Protein AF-A0A843CG45-F1 (afdb_monomer_lite)

Radius of gyration: 12.93 Å; chains: 1; bounding box: 30×17×35 Å

Structure (mmCIF, N/CA/C/O backbone):
data_AF-A0A843CG45-F1
#
_entry.id   AF-A0A843CG45-F1
#
loop_
_atom_site.group_PDB
_atom_site.id
_atom_site.type_symbol
_atom_site.label_atom_id
_atom_site.label_alt_id
_atom_site.label_comp_id
_atom_site.label_asym_id
_atom_site.label_entity_id
_atom_site.label_seq_id
_atom_site.pdbx_PDB_ins_code
_atom_site.Cartn_x
_atom_site.Cartn_y
_atom_site.Cartn_z
_atom_site.occupancy
_atom_site.B_iso_or_equiv
_atom_site.auth_seq_id
_atom_site.auth_comp_id
_atom_site.auth_asym_id
_atom_site.auth_atom_id
_atom_site.pdbx_PDB_model_num
ATOM 1 N N . MET A 1 1 ? -8.508 10.160 18.981 1.00 60.84 1 MET A N 1
ATOM 2 C CA . MET A 1 1 ? -8.771 9.506 17.679 1.00 60.84 1 MET A CA 1
ATOM 3 C C . MET A 1 1 ? -9.163 8.053 17.948 1.00 60.84 1 MET A C 1
ATOM 5 O O . MET A 1 1 ? -8.470 7.410 18.726 1.00 60.84 1 MET A O 1
ATOM 9 N N . ASP A 1 2 ? -10.297 7.560 17.433 1.00 83.25 2 ASP A N 1
ATOM 10 C CA . ASP A 1 2 ? -10.777 6.183 17.699 1.00 83.25 2 ASP A CA 1
ATOM 11 C C . ASP A 1 2 ? -9.787 5.166 17.092 1.00 83.25 2 ASP A C 1
ATOM 13 O O . ASP A 1 2 ? -9.366 5.319 15.943 1.00 83.25 2 ASP A O 1
ATOM 17 N N . LYS A 1 3 ? -9.405 4.125 17.850 1.00 76.62 3 LYS A N 1
ATOM 18 C CA . LYS A 1 3 ? -8.490 3.059 17.390 1.00 76.62 3 LYS A CA 1
ATOM 19 C C . LYS A 1 3 ? -8.964 2.408 16.082 1.00 76.62 3 LYS A C 1
ATOM 21 O O . LYS A 1 3 ? -8.136 1.989 15.281 1.00 76.62 3 LYS A O 1
ATOM 26 N N . ARG A 1 4 ? -10.277 2.382 15.821 1.00 80.81 4 ARG A N 1
ATOM 27 C CA . ARG A 1 4 ? -10.851 1.890 14.557 1.00 80.81 4 ARG A CA 1
ATOM 28 C C . ARG A 1 4 ? -10.546 2.794 13.367 1.00 80.81 4 ARG A C 1
ATOM 30 O O . ARG A 1 4 ? -10.331 2.288 12.272 1.00 80.81 4 ARG A O 1
ATOM 37 N N . ILE A 1 5 ? -10.501 4.110 13.578 1.00 88.00 5 ILE A N 1
ATOM 38 C CA . ILE A 1 5 ? -10.142 5.077 12.530 1.00 88.00 5 ILE A CA 1
ATOM 39 C C . ILE A 1 5 ? -8.673 4.883 12.151 1.00 88.00 5 ILE A C 1
ATOM 41 O O . ILE A 1 5 ? -8.349 4.820 10.971 1.00 88.00 5 ILE A O 1
ATOM 45 N N . ILE A 1 6 ? -7.804 4.703 13.151 1.00 89.19 6 ILE A N 1
ATOM 46 C CA . ILE A 1 6 ? -6.375 4.432 12.945 1.00 89.19 6 ILE A CA 1
ATOM 47 C C . ILE A 1 6 ? -6.182 3.099 12.208 1.00 89.19 6 ILE A C 1
ATOM 49 O O . ILE A 1 6 ? -5.481 3.057 11.202 1.00 89.19 6 ILE A O 1
ATOM 53 N N . GLY A 1 7 ? -6.857 2.030 12.644 1.00 89.50 7 GLY A N 1
ATOM 54 C CA . GLY A 1 7 ? -6.788 0.724 11.982 1.00 89.50 7 GLY A CA 1
ATOM 55 C C . GLY A 1 7 ? -7.255 0.761 10.522 1.00 89.50 7 GLY A C 1
ATOM 56 O O . GLY A 1 7 ? -6.590 0.201 9.652 1.00 89.50 7 GLY A O 1
ATOM 57 N N . ASN A 1 8 ? -8.350 1.471 10.228 1.00 91.75 8 ASN A N 1
ATOM 58 C CA . ASN A 1 8 ? -8.815 1.664 8.852 1.00 91.75 8 ASN A CA 1
ATOM 59 C C . ASN A 1 8 ? -7.830 2.488 8.015 1.00 91.75 8 ASN A C 1
ATOM 61 O O . ASN A 1 8 ? -7.601 2.145 6.859 1.00 91.75 8 ASN A O 1
ATOM 65 N N . LEU A 1 9 ? -7.235 3.542 8.579 1.00 93.44 9 LEU A N 1
ATOM 66 C CA . LEU A 1 9 ? -6.241 4.349 7.873 1.00 93.44 9 LEU A CA 1
ATOM 67 C C . LEU A 1 9 ? -5.010 3.511 7.505 1.00 93.44 9 LEU A C 1
ATOM 69 O O . LEU A 1 9 ? -4.563 3.559 6.363 1.00 93.44 9 LEU A O 1
ATOM 73 N N . LEU A 1 10 ? -4.509 2.695 8.439 1.00 93.06 10 LEU A N 1
ATOM 74 C CA . LEU A 1 10 ? -3.398 1.776 8.179 1.00 93.06 10 LEU A CA 1
ATOM 75 C C . LEU A 1 10 ? -3.743 0.757 7.089 1.00 93.06 10 LEU A C 1
ATOM 77 O O . LEU A 1 10 ? -2.919 0.506 6.216 1.00 93.06 10 LEU A O 1
ATOM 81 N N . LEU A 1 11 ? -4.961 0.207 7.093 1.00 92.50 11 LEU A N 1
ATOM 82 C CA . LEU A 1 11 ? -5.409 -0.704 6.036 1.00 92.50 11 LEU A CA 1
ATOM 83 C C . LEU A 1 11 ? -5.433 -0.020 4.665 1.00 92.50 11 LEU A C 1
ATOM 85 O O . LEU A 1 11 ? -4.916 -0.582 3.705 1.00 92.50 11 LEU A O 1
ATOM 89 N N . ILE A 1 12 ? -5.992 1.190 4.573 1.00 95.06 12 ILE A N 1
ATOM 90 C CA . ILE A 1 12 ? -6.053 1.950 3.315 1.00 95.06 12 ILE A CA 1
ATOM 91 C C . ILE A 1 12 ? -4.640 2.251 2.805 1.00 95.06 12 ILE A C 1
ATOM 93 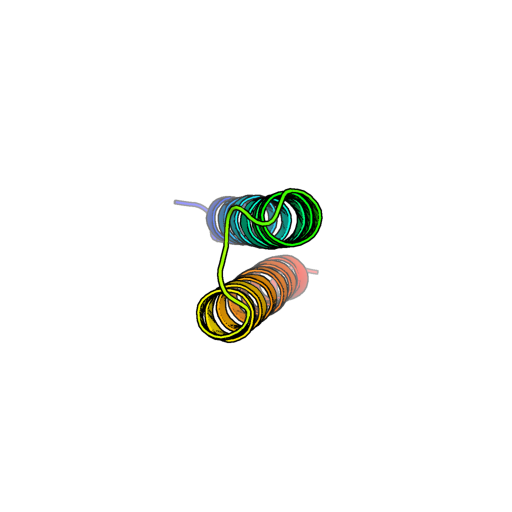O O . ILE A 1 12 ? -4.360 2.034 1.628 1.00 95.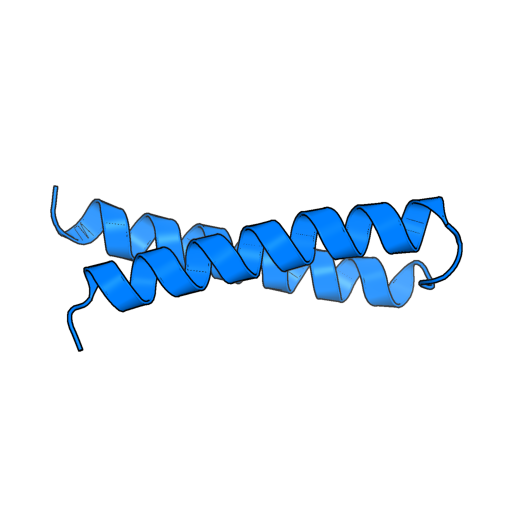06 12 ILE A O 1
ATOM 97 N N . LEU A 1 13 ? -3.737 2.690 3.687 1.00 94.31 13 LEU A N 1
ATOM 98 C CA . LEU A 1 13 ? -2.344 2.960 3.329 1.00 9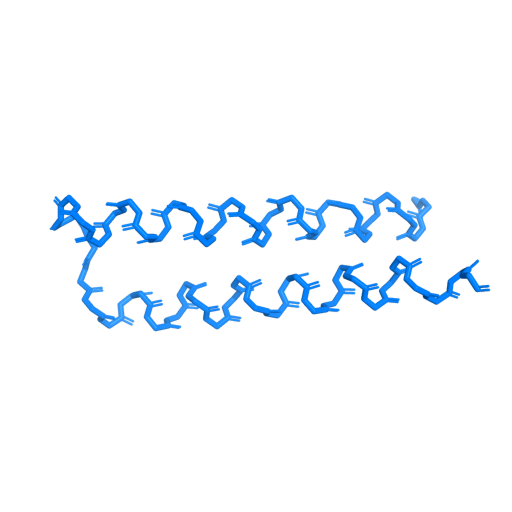4.31 13 LEU A CA 1
ATOM 99 C C . LEU A 1 13 ? -1.612 1.691 2.882 1.00 94.31 13 LEU A C 1
ATOM 101 O O . LEU A 1 13 ? -0.915 1.719 1.874 1.00 94.31 13 LEU A O 1
ATOM 105 N N . GLY A 1 14 ? -1.788 0.574 3.591 1.00 93.38 14 GLY A N 1
ATOM 106 C CA . GLY A 1 14 ? -1.165 -0.700 3.238 1.00 93.38 14 GLY A CA 1
ATOM 107 C C . GLY A 1 14 ? -1.647 -1.242 1.890 1.00 93.38 14 GLY A C 1
ATOM 108 O O . GLY A 1 14 ? -0.833 -1.664 1.074 1.00 93.38 14 GLY A O 1
ATOM 109 N N . ILE A 1 15 ? -2.953 -1.161 1.613 1.00 93.50 15 ILE A N 1
ATOM 110 C CA . ILE A 1 15 ? -3.527 -1.541 0.312 1.00 93.50 15 ILE A CA 1
ATOM 111 C C . ILE A 1 15 ? -3.020 -0.606 -0.792 1.00 93.50 15 ILE A C 1
ATOM 113 O O . ILE A 1 15 ? -2.629 -1.078 -1.857 1.00 93.50 15 ILE A O 1
ATOM 117 N N . GLY A 1 16 ? -2.980 0.704 -0.537 1.00 94.62 16 GLY A N 1
ATOM 118 C CA . GLY A 1 16 ? -2.460 1.688 -1.487 1.00 94.62 16 GLY A CA 1
ATOM 119 C C . GLY A 1 16 ? -0.990 1.448 -1.834 1.00 94.62 16 GLY A C 1
ATOM 120 O O . GLY A 1 16 ? -0.635 1.450 -3.008 1.00 94.62 16 GLY A O 1
ATOM 121 N N . LEU A 1 17 ? -0.153 1.164 -0.831 1.00 92.62 17 LEU A N 1
ATOM 122 C CA . LEU A 1 17 ? 1.255 0.798 -1.017 1.00 92.62 17 LEU A CA 1
ATOM 123 C C . LEU A 1 17 ? 1.405 -0.495 -1.820 1.00 92.62 17 LEU A C 1
ATOM 125 O O . LEU A 1 17 ? 2.261 -0.568 -2.696 1.00 92.62 17 LEU A O 1
ATOM 129 N N . PHE A 1 18 ? 0.563 -1.496 -1.558 1.00 92.12 18 PHE A N 1
ATOM 130 C CA . PHE A 1 18 ? 0.600 -2.762 -2.283 1.00 92.12 18 PHE A CA 1
ATOM 131 C C . PHE A 1 18 ? 0.245 -2.585 -3.764 1.00 92.12 18 PHE A C 1
ATOM 133 O O . PHE A 1 18 ? 1.007 -2.995 -4.637 1.00 92.12 18 PHE A O 1
ATOM 140 N N . VAL A 1 19 ? -0.886 -1.933 -4.053 1.00 94.62 19 VAL A N 1
ATOM 141 C CA . VAL A 1 19 ? -1.341 -1.700 -5.431 1.00 94.62 19 VAL A CA 1
ATOM 142 C C . VAL A 1 19 ? -0.380 -0.764 -6.163 1.00 94.62 19 VAL A C 1
ATOM 144 O O . VAL A 1 19 ? 0.028 -1.066 -7.279 1.00 94.62 19 VAL A O 1
ATOM 147 N N . GLY A 1 20 ? 0.037 0.335 -5.531 1.00 93.25 20 GLY A N 1
ATOM 148 C CA . GLY A 1 20 ? 0.987 1.282 -6.115 1.00 93.25 20 GLY A CA 1
ATOM 149 C C . GLY A 1 20 ? 2.358 0.657 -6.381 1.00 93.25 20 GLY A C 1
ATOM 150 O O . GLY A 1 20 ? 2.918 0.857 -7.455 1.00 93.25 20 GLY A O 1
ATOM 151 N N . GLY A 1 21 ? 2.868 -0.154 -5.449 1.00 90.81 21 GLY A N 1
ATOM 152 C CA . GLY A 1 21 ? 4.119 -0.894 -5.623 1.00 90.81 21 GLY A CA 1
ATOM 153 C C . GLY A 1 21 ? 4.044 -1.918 -6.756 1.00 90.81 21 GLY A C 1
ATOM 154 O O . GLY A 1 21 ? 4.971 -2.011 -7.556 1.00 90.81 21 GLY A O 1
ATOM 155 N N . ALA A 1 22 ? 2.925 -2.640 -6.872 1.00 90.62 22 ALA A N 1
ATOM 156 C CA . ALA A 1 22 ? 2.700 -3.586 -7.962 1.00 90.62 22 ALA A CA 1
ATOM 157 C C . ALA A 1 22 ? 2.617 -2.885 -9.326 1.00 90.62 22 ALA A C 1
ATOM 159 O O . ALA A 1 22 ? 3.256 -3.325 -10.278 1.00 90.62 22 ALA A O 1
ATOM 160 N N . VAL A 1 23 ? 1.878 -1.774 -9.419 1.00 93.31 23 VAL A N 1
ATOM 161 C CA . VAL A 1 23 ? 1.785 -0.984 -10.657 1.00 93.31 23 VAL A CA 1
ATOM 162 C C . VAL A 1 23 ? 3.156 -0.444 -11.048 1.00 93.31 23 VAL A C 1
ATOM 164 O O . VAL A 1 23 ? 3.576 -0.660 -12.178 1.00 93.31 23 VAL A O 1
ATOM 167 N N . GLY A 1 24 ? 3.883 0.183 -10.119 1.00 90.88 24 GLY A N 1
ATOM 168 C CA . GLY A 1 24 ? 5.198 0.751 -10.415 1.00 90.88 24 GLY A CA 1
ATOM 169 C C . GLY A 1 24 ? 6.255 -0.297 -10.787 1.00 90.88 24 GLY A C 1
ATOM 170 O O . GLY A 1 24 ? 7.162 0.013 -11.558 1.00 90.88 24 GLY A O 1
ATOM 171 N N . TYR A 1 25 ? 6.122 -1.542 -10.308 1.00 88.81 25 TYR A N 1
ATOM 172 C CA . TYR A 1 25 ? 6.931 -2.665 -10.791 1.00 88.81 25 TYR A CA 1
ATOM 173 C C . TYR A 1 25 ? 6.594 -3.034 -12.237 1.00 88.81 25 TYR A C 1
ATOM 175 O O . TYR A 1 25 ? 7.488 -3.136 -13.071 1.00 88.81 25 TYR A O 1
ATOM 183 N N . VAL A 1 26 ? 5.302 -3.208 -12.540 1.00 92.56 26 VAL A N 1
ATOM 184 C CA . VAL A 1 26 ? 4.827 -3.601 -13.876 1.00 92.56 26 VAL A CA 1
ATOM 185 C C . VAL A 1 26 ? 5.148 -2.536 -14.926 1.00 92.56 26 VAL A C 1
ATOM 187 O O . VAL A 1 26 ? 5.418 -2.875 -16.072 1.00 92.56 26 VAL A O 1
ATOM 190 N N . THR A 1 27 ? 5.152 -1.256 -14.552 1.00 93.81 27 THR A N 1
ATOM 191 C CA . THR A 1 27 ? 5.519 -0.150 -15.448 1.00 93.81 27 THR A CA 1
ATOM 192 C C . THR A 1 27 ? 7.026 0.119 -15.509 1.00 93.81 27 THR A C 1
ATOM 194 O O . THR A 1 27 ? 7.416 1.143 -16.063 1.00 93.81 27 THR A O 1
ATOM 197 N N . GLU A 1 28 ? 7.866 -0.731 -14.901 1.00 88.38 28 GLU A N 1
ATOM 198 C CA . GLU A 1 28 ? 9.332 -0.573 -14.816 1.00 88.38 28 GLU A CA 1
ATOM 199 C C . GLU A 1 28 ? 9.788 0.767 -14.199 1.00 88.38 28 GLU A C 1
ATOM 201 O O . GLU A 1 28 ? 10.919 1.215 -14.378 1.00 88.38 28 GLU A O 1
ATOM 206 N N . GLN A 1 29 ? 8.909 1.420 -13.434 1.00 88.12 29 GLN A N 1
ATOM 207 C CA . GLN A 1 29 ? 9.184 2.705 -12.783 1.00 88.12 29 GLN A CA 1
ATOM 208 C C . GLN A 1 29 ? 9.893 2.535 -11.437 1.00 88.12 29 GLN A C 1
ATOM 210 O O . GLN A 1 29 ? 10.471 3.492 -10.921 1.00 88.12 29 GLN A O 1
ATOM 215 N N . LEU A 1 30 ? 9.836 1.333 -10.857 1.00 82.94 30 LEU A N 1
ATOM 216 C CA . LEU A 1 30 ? 10.442 1.003 -9.573 1.00 82.94 30 LEU A CA 1
ATOM 217 C C . LEU A 1 30 ? 11.460 -0.136 -9.726 1.00 82.94 30 LEU A C 1
ATOM 219 O O . LEU A 1 30 ? 11.103 -1.208 -10.221 1.00 82.94 30 LEU A O 1
ATOM 223 N N . PRO A 1 31 ? 12.703 0.039 -9.242 1.00 86.06 31 PRO A N 1
ATOM 224 C CA . PRO A 1 31 ? 13.662 -1.053 -9.162 1.00 86.06 31 PRO A CA 1
ATOM 225 C C . PRO A 1 31 ? 13.207 -2.113 -8.146 1.00 86.06 31 PRO A C 1
ATOM 227 O O . PRO A 1 31 ? 12.605 -1.802 -7.114 1.00 86.06 31 PRO A O 1
ATOM 230 N N . VAL A 1 32 ? 13.553 -3.378 -8.413 1.00 82.69 32 VAL A N 1
ATOM 231 C CA . VAL A 1 32 ? 13.198 -4.557 -7.589 1.00 82.69 32 VAL A CA 1
ATOM 232 C C . VAL A 1 32 ? 13.559 -4.379 -6.110 1.00 82.69 32 VAL A C 1
ATOM 234 O O . VAL A 1 32 ? 12.807 -4.787 -5.224 1.00 82.69 32 VAL A O 1
ATOM 237 N N . GLU A 1 33 ? 14.672 -3.708 -5.828 1.00 86.31 33 GLU A N 1
ATOM 238 C CA . GLU A 1 33 ? 15.144 -3.431 -4.467 1.00 86.31 33 GLU A CA 1
ATOM 239 C C . GLU A 1 33 ? 14.162 -2.558 -3.670 1.00 86.31 33 GLU A C 1
ATOM 241 O O . GLU A 1 33 ? 13.946 -2.794 -2.480 1.00 86.31 33 GLU A O 1
ATOM 246 N N . GLN A 1 34 ? 13.498 -1.597 -4.323 1.00 86.44 34 GLN A N 1
ATOM 247 C CA . GLN A 1 34 ? 12.490 -0.751 -3.678 1.00 86.44 34 GLN A CA 1
ATOM 248 C C . GLN A 1 34 ? 11.173 -1.500 -3.450 1.00 86.44 34 GLN A C 1
ATOM 250 O O . GLN A 1 34 ? 10.489 -1.253 -2.457 1.00 86.44 34 GLN A O 1
ATOM 255 N N . ILE A 1 35 ? 10.837 -2.463 -4.310 1.00 89.69 35 ILE A N 1
ATOM 256 C CA . ILE A 1 35 ? 9.601 -3.251 -4.200 1.00 89.69 35 ILE A CA 1
ATOM 257 C C . ILE A 1 35 ? 9.613 -4.140 -2.960 1.00 89.69 35 ILE A C 1
ATOM 259 O O . ILE A 1 35 ? 8.586 -4.262 -2.295 1.00 89.69 35 ILE A O 1
ATOM 263 N N . SER A 1 36 ? 10.772 -4.694 -2.596 1.00 89.31 36 SER A N 1
ATOM 264 C CA . SER A 1 36 ? 10.922 -5.459 -1.353 1.00 89.31 36 SER A CA 1
ATOM 265 C C . SER A 1 36 ? 10.575 -4.608 -0.121 1.00 89.31 36 SER A C 1
ATOM 267 O O . SER A 1 36 ? 9.775 -5.018 0.724 1.00 89.31 36 SER A O 1
ATOM 269 N N . GLY A 1 37 ? 11.085 -3.371 -0.061 1.00 92.38 37 GLY A N 1
ATOM 270 C CA . GLY A 1 37 ? 10.776 -2.426 1.017 1.00 92.38 37 GLY A CA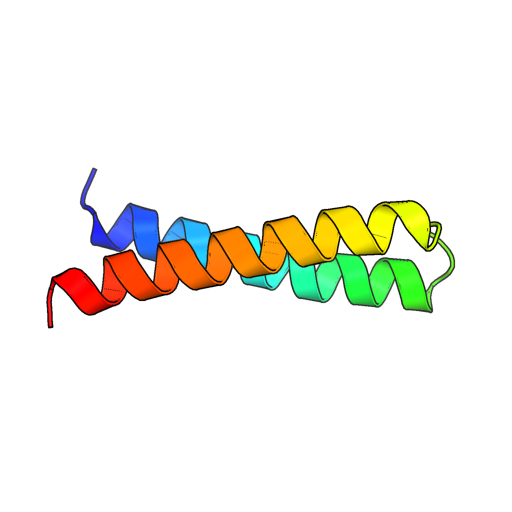 1
ATOM 271 C C . GLY A 1 37 ? 9.307 -1.991 1.038 1.00 92.38 37 GLY A C 1
ATOM 272 O O . GLY A 1 37 ? 8.673 -1.996 2.094 1.00 92.38 37 GLY A O 1
ATOM 273 N N . ILE A 1 38 ? 8.737 -1.671 -0.129 1.00 92.62 38 ILE A N 1
ATOM 274 C CA . ILE A 1 38 ? 7.323 -1.285 -0.265 1.00 92.62 38 ILE A CA 1
ATOM 275 C C . ILE A 1 38 ? 6.403 -2.442 0.143 1.00 92.62 38 ILE A C 1
ATOM 277 O O . ILE A 1 38 ? 5.440 -2.231 0.879 1.00 92.62 38 ILE A O 1
ATOM 281 N N . GLY A 1 39 ? 6.721 -3.668 -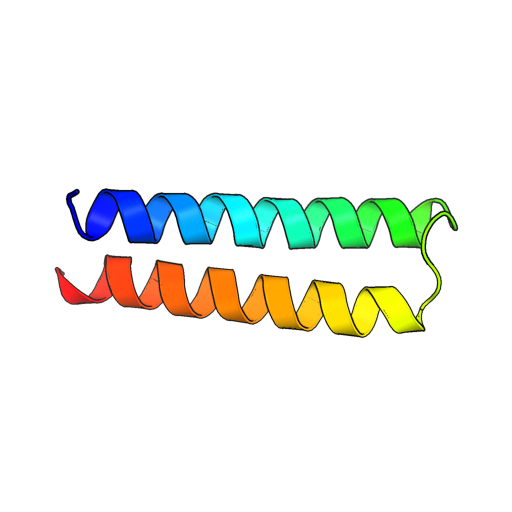0.276 1.00 91.88 39 GLY A N 1
ATOM 282 C CA . GLY A 1 39 ? 5.983 -4.873 0.088 1.00 91.88 39 GLY A CA 1
ATOM 283 C C . GLY A 1 39 ? 6.013 -5.141 1.592 1.00 91.88 39 GLY A C 1
ATOM 284 O O . GLY A 1 39 ? 4.966 -5.392 2.191 1.00 91.88 39 GLY A O 1
ATOM 285 N N . ALA A 1 40 ? 7.180 -5.014 2.230 1.00 94.31 40 ALA A N 1
ATOM 286 C CA . ALA A 1 40 ? 7.303 -5.153 3.680 1.00 94.31 40 ALA A CA 1
ATOM 287 C C . ALA A 1 40 ? 6.448 -4.114 4.427 1.00 94.31 40 ALA A C 1
ATOM 289 O O . ALA A 1 40 ? 5.691 -4.470 5.332 1.00 94.31 40 ALA A O 1
ATOM 290 N N . LEU A 1 41 ? 6.502 -2.842 4.015 1.00 93.31 41 LEU A N 1
ATOM 291 C CA . LEU A 1 41 ? 5.687 -1.774 4.604 1.00 93.31 41 LEU A CA 1
ATOM 292 C C . LEU A 1 41 ? 4.187 -2.010 4.402 1.00 93.31 41 LEU A C 1
ATOM 294 O O . LEU A 1 41 ? 3.413 -1.864 5.350 1.00 93.31 41 LEU A O 1
ATOM 298 N N . ALA A 1 42 ? 3.780 -2.429 3.203 1.00 94.50 42 ALA A N 1
ATOM 299 C CA . ALA A 1 42 ? 2.394 -2.763 2.901 1.00 94.50 42 ALA A CA 1
ATOM 300 C C . ALA A 1 42 ? 1.873 -3.874 3.826 1.00 94.50 42 ALA A C 1
ATOM 302 O O . ALA A 1 42 ? 0.809 -3.727 4.430 1.00 94.50 42 ALA A O 1
ATOM 303 N N . LEU A 1 43 ? 2.646 -4.950 4.009 1.00 93.75 43 LEU A N 1
ATOM 304 C CA . LEU A 1 43 ? 2.286 -6.056 4.899 1.00 93.75 43 LEU A CA 1
ATOM 305 C C . LEU A 1 43 ? 2.222 -5.629 6.370 1.00 93.75 43 LEU A C 1
ATOM 307 O O . LEU A 1 43 ? 1.280 -6.010 7.066 1.00 93.75 43 LEU A O 1
ATOM 311 N N . ILE A 1 44 ? 3.165 -4.808 6.844 1.00 95.25 44 ILE A N 1
ATOM 312 C CA . ILE A 1 44 ? 3.151 -4.275 8.217 1.00 95.25 44 ILE A CA 1
ATOM 313 C C . ILE A 1 44 ? 1.893 -3.436 8.449 1.00 95.25 44 ILE A C 1
ATOM 315 O O . ILE A 1 44 ? 1.221 -3.591 9.472 1.00 95.25 44 ILE A O 1
ATOM 319 N N . PHE A 1 45 ? 1.548 -2.564 7.502 1.00 93.00 45 PHE A N 1
ATOM 320 C CA . PHE A 1 45 ? 0.386 -1.685 7.610 1.00 93.00 45 PHE A CA 1
ATOM 321 C C . PHE A 1 45 ? -0.921 -2.474 7.575 1.00 93.00 45 PHE A C 1
ATOM 323 O O . PHE A 1 45 ? -1.785 -2.262 8.429 1.00 93.00 45 PHE A O 1
ATOM 330 N N . VAL A 1 46 ? -1.044 -3.443 6.663 1.00 93.31 46 VAL A N 1
ATOM 331 C CA . VAL A 1 46 ? -2.216 -4.324 6.596 1.00 93.31 46 VAL A CA 1
ATOM 332 C C . VAL A 1 46 ? -2.337 -5.175 7.859 1.00 93.31 46 VAL A C 1
ATOM 334 O O . VAL A 1 46 ? -3.413 -5.227 8.453 1.00 93.31 46 VAL A O 1
ATOM 337 N N . GLY A 1 47 ? -1.250 -5.801 8.313 1.00 92.25 47 GLY A N 1
ATOM 338 C CA . GLY A 1 47 ? -1.245 -6.653 9.503 1.00 92.25 47 GLY A CA 1
ATOM 339 C C . GLY A 1 47 ? -1.596 -5.883 10.776 1.00 92.25 47 GLY A C 1
ATOM 340 O O . GLY A 1 47 ? -2.468 -6.299 11.543 1.00 92.25 47 GLY A O 1
ATOM 341 N N . THR A 1 48 ? -0.985 -4.714 10.968 1.00 91.94 48 THR A N 1
ATOM 342 C CA . THR A 1 48 ? -1.247 -3.846 12.125 1.00 91.94 48 THR A CA 1
ATOM 343 C C . THR A 1 48 ? -2.665 -3.274 12.074 1.00 91.94 48 THR A C 1
ATOM 345 O O . THR A 1 48 ? -3.391 -3.333 13.067 1.00 91.94 48 THR A O 1
ATOM 348 N N . GLY A 1 49 ? -3.103 -2.783 10.910 1.00 89.12 49 GLY A N 1
ATOM 349 C CA . GLY A 1 49 ? -4.451 -2.251 10.715 1.00 89.12 49 GLY A CA 1
ATOM 350 C C . GLY A 1 49 ? -5.541 -3.306 10.929 1.00 89.12 49 GLY A C 1
ATOM 351 O O . GLY A 1 49 ? -6.524 -3.054 11.630 1.00 89.12 49 GLY A O 1
ATOM 352 N N . ALA A 1 50 ? -5.339 -4.523 10.414 1.00 88.88 50 ALA A N 1
ATOM 353 C CA . ALA A 1 50 ? -6.237 -5.655 10.633 1.00 88.88 50 ALA A CA 1
ATOM 354 C C . ALA A 1 50 ? -6.281 -6.083 12.108 1.00 88.88 50 ALA A C 1
ATOM 356 O O . ALA A 1 50 ? -7.365 -6.338 12.634 1.00 88.88 50 ALA A O 1
ATOM 357 N N . SER A 1 51 ? -5.132 -6.121 12.791 1.00 88.38 51 SER A N 1
ATOM 358 C CA . SER A 1 51 ? -5.045 -6.437 14.222 1.00 88.38 51 SER A CA 1
ATOM 359 C C . SER A 1 51 ? -5.810 -5.418 15.074 1.00 88.38 51 SER A C 1
ATOM 361 O O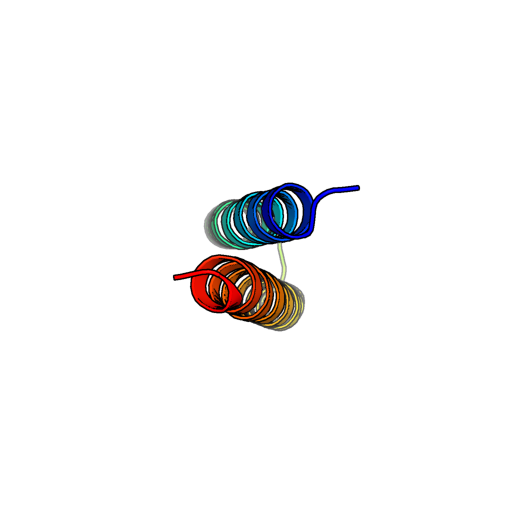 . SER A 1 51 ? -6.652 -5.788 15.891 1.00 88.38 51 SER A O 1
ATOM 363 N N . MET A 1 52 ? -5.627 -4.122 14.806 1.00 86.06 52 MET A N 1
ATOM 364 C CA . MET A 1 52 ? -6.360 -3.049 15.487 1.00 86.06 52 MET A CA 1
ATOM 365 C C . MET A 1 52 ? -7.870 -3.097 15.231 1.00 86.06 52 MET A C 1
ATOM 367 O O . MET A 1 52 ? -8.654 -2.742 16.112 1.00 86.06 52 MET A O 1
ATOM 371 N N . LYS A 1 53 ? -8.286 -3.544 14.041 1.00 75.94 53 LYS A N 1
ATOM 372 C CA . LYS A 1 53 ? -9.700 -3.736 13.704 1.00 75.94 53 LYS A CA 1
ATOM 373 C C . LYS A 1 53 ? -10.303 -4.943 14.438 1.00 75.94 53 LYS A C 1
ATOM 375 O O . LYS A 1 53 ? -11.448 -4.863 14.873 1.00 75.94 53 LYS A O 1
ATOM 380 N N . LYS A 1 54 ? -9.532 -6.027 14.597 1.00 67.44 54 LYS A N 1
ATOM 381 C CA . LYS A 1 54 ? -9.936 -7.254 15.306 1.00 67.44 54 LYS A CA 1
ATOM 382 C C . LYS A 1 54 ? -9.927 -7.118 16.826 1.00 67.44 54 LYS A C 1
ATOM 384 O O . LYS A 1 54 ? -10.764 -7.731 17.464 1.00 67.44 54 LYS A O 1
ATOM 389 N N . ALA A 1 55 ? -9.075 -6.274 17.407 1.00 59.94 55 ALA A N 1
ATOM 390 C CA . ALA A 1 55 ? -8.980 -6.063 18.859 1.00 59.94 55 ALA A CA 1
ATOM 391 C C . ALA A 1 55 ? -10.251 -5.480 19.530 1.00 59.94 55 ALA A C 1
ATOM 393 O O . ALA A 1 55 ? -10.224 -5.145 20.713 1.00 59.94 55 ALA A O 1
ATOM 394 N N . LYS A 1 56 ? -11.348 -5.307 18.782 1.00 49.19 56 LYS A N 1
ATOM 395 C CA . LYS A 1 56 ? -12.646 -4.827 19.270 1.00 49.19 56 LYS A CA 1
ATOM 396 C C . LYS A 1 56 ? -13.829 -5.726 18.860 1.00 49.19 56 LYS A C 1
ATOM 398 O O . LYS A 1 56 ? -14.965 -5.337 19.127 1.00 49.19 56 LYS A O 1
ATOM 403 N N . GLN A 1 57 ? -13.586 -6.843 18.166 1.00 45.69 57 GLN A N 1
ATOM 404 C CA . GLN A 1 57 ? -14.591 -7.897 17.956 1.00 45.69 57 GLN A CA 1
ATOM 405 C C . GLN A 1 57 ? -14.436 -8.961 19.035 1.00 45.69 57 GLN A C 1
ATOM 407 O O . GLN A 1 57 ? -15.485 -9.509 19.426 1.00 45.69 57 GLN A O 1
#

Secondary structure (DSSP, 8-state):
--HHHHHHHHHHHHHHHHHHHHHHHHTT-S-HHHHHHHHHHHHHHHHHHHHHHHTT-

pLDDT: mean 87.23, std 10.66, range [45.69, 95.25]

Sequence (57 aa):
MDKRIIGNLLLILGIGLFVGGAVGYVTEQLPVEQISGIGALALIFVGTGASMKKAKQ

Foldseek 3Di:
DDLLVQLVVLLVQLVCLLVVLVVCVVVVVDDPVVSVVSNVSSCVSNVSSVVSNVVVD